Protein AF-A0A1M5UEP4-F1 (afdb_monomer_lite)

Radius of gyration: 15.35 Å; chains: 1; bounding box: 29×31×48 Å

Foldseek 3Di:
DDADADDQVRQLVVCVVVVDQAAADLSHPDQWYAHNPDPDIDGRPVHPVVVVVVVVVVVVCCCVVPVVVVD

Sequence (71 aa):
MAKHQYTAEEVAEWRKAHGSFIYFNTDDANYMVPKPYSIGRSFNWAHPVSWVVAAAIVAFLIYTLFIRKAA

Organism: NCBI:txid1123282

pLDDT: mean 89.84, std 9.7, range [55.19, 97.5]

Structure (mmCIF, N/CA/C/O backbone):
data_AF-A0A1M5UEP4-F1
#
_entry.id   AF-A0A1M5UEP4-F1
#
loop_
_atom_site.group_PDB
_atom_site.id
_atom_site.type_symbol
_atom_site.label_atom_id
_atom_site.label_alt_id
_atom_site.label_comp_id
_atom_site.label_asym_id
_atom_site.label_entity_id
_atom_site.label_seq_id
_atom_site.pdbx_PDB_ins_code
_atom_site.Cartn_x
_atom_site.Cartn_y
_atom_site.Cartn_z
_atom_site.occupancy
_atom_site.B_iso_or_equiv
_atom_site.auth_seq_id
_atom_site.auth_comp_id
_atom_site.auth_asym_id
_atom_site.auth_atom_id
_atom_site.pdbx_PDB_model_num
ATOM 1 N N . MET A 1 1 ? 6.627 -19.118 -9.833 1.00 55.19 1 MET A N 1
ATOM 2 C CA . MET A 1 1 ? 7.612 -18.069 -10.168 1.00 55.19 1 MET A CA 1
ATOM 3 C C . MET A 1 1 ? 7.599 -17.047 -9.045 1.00 55.19 1 MET A C 1
ATOM 5 O O . MET A 1 1 ? 6.522 -16.798 -8.511 1.00 55.19 1 MET A O 1
ATOM 9 N N . ALA A 1 2 ? 8.755 -16.537 -8.620 1.00 74.25 2 ALA A N 1
ATOM 10 C CA . ALA A 1 2 ? 8.792 -15.464 -7.627 1.00 74.25 2 ALA A CA 1
ATOM 11 C C . ALA A 1 2 ? 8.180 -14.196 -8.243 1.00 74.25 2 ALA A C 1
ATOM 13 O O . ALA A 1 2 ? 8.452 -13.895 -9.403 1.00 74.25 2 ALA A O 1
ATOM 14 N N . LYS A 1 3 ? 7.317 -13.501 -7.496 1.00 82.62 3 LYS A N 1
ATOM 15 C CA . LYS A 1 3 ? 6.745 -12.222 -7.936 1.00 82.62 3 LYS A CA 1
ATOM 16 C C . LYS A 1 3 ? 7.821 -11.133 -7.884 1.00 82.62 3 LYS A C 1
ATOM 18 O O . LYS A 1 3 ? 8.663 -11.160 -6.986 1.00 82.62 3 LYS A O 1
ATOM 23 N N . HIS A 1 4 ? 7.792 -10.204 -8.837 1.00 92.44 4 HIS A N 1
ATOM 24 C CA . HIS A 1 4 ? 8.762 -9.109 -8.947 1.00 92.44 4 HIS A CA 1
ATOM 25 C C . HIS A 1 4 ? 8.428 -8.007 -7.942 1.00 92.44 4 HIS A C 1
ATOM 27 O O . HIS A 1 4 ? 7.260 -7.693 -7.744 1.00 92.44 4 HIS A O 1
ATOM 33 N N . GLN A 1 5 ? 9.427 -7.417 -7.291 1.00 93.94 5 GLN A N 1
ATOM 34 C CA . GLN A 1 5 ? 9.212 -6.239 -6.448 1.00 93.94 5 GLN A CA 1
ATOM 35 C C . GLN A 1 5 ? 9.390 -4.991 -7.304 1.00 93.94 5 GLN A C 1
ATOM 37 O O . GLN A 1 5 ? 10.518 -4.614 -7.608 1.00 93.94 5 GLN A O 1
ATOM 42 N N . TYR A 1 6 ? 8.277 -4.352 -7.664 1.00 94.69 6 TYR A N 1
ATOM 43 C CA . TYR A 1 6 ? 8.310 -3.180 -8.533 1.00 94.69 6 TYR A CA 1
ATOM 44 C C . TYR A 1 6 ? 8.998 -1.989 -7.850 1.00 94.69 6 TYR A C 1
ATOM 46 O O . TYR A 1 6 ? 8.785 -1.726 -6.659 1.00 94.69 6 TYR A O 1
ATOM 54 N N . THR A 1 7 ? 9.784 -1.232 -8.614 1.00 94.31 7 THR A N 1
ATOM 55 C CA . THR A 1 7 ? 10.346 0.054 -8.189 1.00 94.31 7 THR A CA 1
ATOM 56 C C 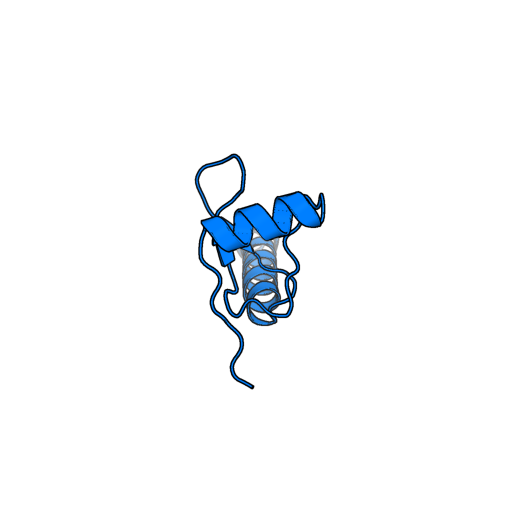. THR A 1 7 ? 9.301 1.171 -8.245 1.00 94.31 7 THR A C 1
ATOM 58 O O . THR A 1 7 ? 8.182 1.004 -8.736 1.00 94.31 7 THR A O 1
ATOM 61 N N . ALA A 1 8 ? 9.652 2.354 -7.732 1.00 91.25 8 ALA A N 1
ATOM 62 C CA . ALA A 1 8 ? 8.768 3.516 -7.784 1.00 91.25 8 ALA A CA 1
ATOM 63 C C . ALA A 1 8 ? 8.451 3.940 -9.231 1.00 91.25 8 ALA A C 1
ATOM 65 O O . ALA A 1 8 ? 7.321 4.332 -9.528 1.00 91.25 8 ALA A O 1
ATOM 66 N N . GLU A 1 9 ? 9.434 3.832 -10.123 1.00 92.19 9 GLU A N 1
ATOM 67 C CA . GLU A 1 9 ? 9.320 4.138 -11.546 1.00 92.19 9 GLU A CA 1
ATOM 68 C C . GLU A 1 9 ? 8.385 3.142 -12.237 1.00 92.19 9 GLU A C 1
ATOM 70 O O . GLU A 1 9 ? 7.426 3.559 -12.885 1.00 92.19 9 GLU A O 1
ATOM 75 N N . GLU A 1 10 ? 8.579 1.840 -12.010 1.00 94.12 10 GLU A N 1
ATOM 76 C CA . GLU A 1 10 ? 7.730 0.788 -12.585 1.00 94.12 10 GLU A CA 1
ATOM 77 C C . GLU A 1 10 ? 6.280 0.892 -12.080 1.00 94.12 10 GLU A C 1
ATOM 79 O O . GLU A 1 10 ? 5.321 0.714 -12.834 1.00 94.12 10 GLU A O 1
ATOM 84 N N . VAL A 1 11 ? 6.084 1.247 -10.803 1.00 93.50 11 VAL A N 1
ATOM 85 C CA . VAL A 1 11 ? 4.756 1.558 -10.249 1.00 93.50 11 VAL A CA 1
ATOM 86 C C . VAL A 1 11 ? 4.124 2.744 -10.981 1.00 93.50 11 VAL A C 1
ATOM 88 O O . VAL A 1 11 ? 2.925 2.714 -11.277 1.00 93.50 11 VAL A O 1
ATOM 91 N N . ALA A 1 12 ? 4.892 3.799 -11.260 1.00 91.25 12 ALA A N 1
ATOM 92 C CA . ALA A 1 12 ? 4.393 4.980 -11.957 1.00 91.25 12 ALA A CA 1
ATOM 93 C C . ALA A 1 12 ? 4.019 4.665 -13.413 1.00 91.25 12 ALA A C 1
ATOM 95 O O . ALA A 1 12 ? 2.973 5.116 -13.884 1.00 91.25 12 ALA A O 1
ATOM 96 N N . GLU A 1 13 ? 4.825 3.866 -14.107 1.00 92.31 13 GLU A N 1
ATOM 97 C CA . GLU A 1 13 ? 4.534 3.386 -15.461 1.00 92.31 13 GLU A CA 1
ATOM 98 C C . GLU A 1 13 ? 3.276 2.522 -15.495 1.00 92.31 13 GLU A C 1
ATOM 100 O O . GLU A 1 13 ? 2.368 2.793 -16.284 1.00 92.31 13 GLU A O 1
ATOM 105 N N . TRP A 1 14 ? 3.155 1.562 -14.572 1.00 93.31 14 TRP A N 1
ATOM 106 C CA . TRP A 1 14 ? 1.962 0.729 -14.451 1.00 93.31 14 TRP A CA 1
ATOM 107 C C . TRP A 1 14 ? 0.707 1.586 -14.251 1.00 93.31 14 TRP A C 1
ATOM 109 O O . TRP A 1 14 ? -0.298 1.393 -14.934 1.00 93.31 14 TRP A O 1
ATOM 119 N N . ARG A 1 15 ? 0.763 2.593 -13.368 1.00 90.25 15 ARG A N 1
ATOM 120 C CA . ARG A 1 15 ? -0.371 3.500 -13.116 1.00 90.25 15 ARG A CA 1
ATOM 121 C C . ARG A 1 15 ? -0.744 4.336 -14.335 1.00 90.25 15 ARG A C 1
ATOM 123 O O . ARG A 1 15 ? -1.933 4.497 -14.595 1.00 90.25 15 ARG A O 1
ATOM 130 N N . LYS A 1 16 ? 0.242 4.852 -15.076 1.00 90.69 16 LYS A N 1
ATOM 131 C CA . LYS A 1 16 ? 0.004 5.594 -16.325 1.00 90.69 16 LYS A CA 1
ATOM 132 C C . LYS A 1 16 ? -0.681 4.710 -17.366 1.00 90.69 16 LYS A C 1
ATOM 134 O O . LYS A 1 16 ? -1.636 5.158 -17.987 1.00 90.69 16 LYS A O 1
ATOM 139 N N . ALA A 1 17 ? -0.229 3.464 -17.511 1.00 91.94 17 ALA A N 1
ATOM 140 C CA . ALA A 1 17 ? -0.781 2.517 -18.477 1.00 91.94 17 ALA A CA 1
ATOM 141 C C . ALA A 1 17 ? -2.221 2.087 -18.144 1.00 91.94 17 ALA A C 1
ATOM 143 O O . ALA A 1 17 ? -3.032 1.914 -19.047 1.00 91.94 17 ALA A O 1
ATOM 144 N N . HIS A 1 18 ? -2.553 1.941 -16.857 1.00 90.44 18 HIS A N 1
ATOM 145 C CA . HIS A 1 18 ? -3.862 1.439 -16.421 1.00 90.44 18 HIS A CA 1
ATOM 146 C C . HIS A 1 18 ? -4.870 2.546 -16.077 1.00 90.44 18 HIS A C 1
ATOM 148 O O . HIS A 1 18 ? -6.037 2.249 -15.835 1.00 90.44 18 HIS A O 1
ATOM 154 N N . GLY A 1 19 ? -4.443 3.814 -15.996 1.00 82.25 19 GLY A N 1
ATOM 155 C CA . GLY A 1 19 ? -5.316 4.957 -15.694 1.00 82.25 19 GLY A CA 1
ATOM 156 C C . GLY A 1 19 ? -6.036 4.879 -14.339 1.00 82.25 19 GLY A C 1
ATOM 157 O O . GLY A 1 19 ? -7.013 5.591 -14.116 1.00 82.25 19 GLY A O 1
ATOM 158 N N . SER A 1 20 ? -5.588 4.005 -13.432 1.00 76.31 20 SER A N 1
ATOM 159 C CA . SER A 1 20 ? -6.316 3.679 -12.206 1.00 76.31 20 SER A CA 1
ATOM 160 C C . SER A 1 20 ? -5.809 4.468 -11.000 1.00 76.31 20 SER A C 1
ATOM 162 O O . SER A 1 20 ? -4.613 4.501 -10.690 1.00 76.31 20 SER A O 1
ATOM 164 N N . PHE A 1 21 ? -6.750 5.042 -10.248 1.00 77.69 21 PHE A N 1
ATOM 165 C CA . PHE A 1 21 ? -6.478 5.640 -8.940 1.00 77.69 21 PHE A CA 1
ATOM 166 C C . PHE A 1 21 ? -6.012 4.580 -7.922 1.00 77.69 21 PHE A C 1
ATOM 168 O O . PHE A 1 21 ? -5.126 4.820 -7.094 1.00 77.69 21 PHE A O 1
ATOM 175 N N . ILE A 1 22 ? -6.568 3.370 -8.032 1.00 87.69 22 ILE A N 1
ATOM 176 C CA . ILE A 1 22 ? -6.289 2.218 -7.172 1.00 87.69 22 ILE A CA 1
ATOM 177 C C . ILE A 1 22 ? -5.173 1.373 -7.796 1.00 87.69 22 ILE A C 1
ATOM 179 O O . ILE A 1 22 ? -5.244 1.007 -8.967 1.00 87.69 22 ILE A O 1
ATOM 183 N N . TYR A 1 23 ? -4.149 1.033 -7.010 1.00 93.06 23 TYR A N 1
ATOM 184 C CA . TYR A 1 23 ? -3.094 0.120 -7.457 1.00 93.06 23 TYR A CA 1
ATOM 185 C C . TYR A 1 23 ? -3.492 -1.331 -7.186 1.00 93.06 23 TYR A C 1
ATOM 187 O O . TYR A 1 23 ? -3.760 -1.691 -6.037 1.00 93.06 23 TYR A O 1
ATOM 195 N N . PHE A 1 24 ? -3.544 -2.141 -8.242 1.00 94.62 24 PHE A N 1
ATOM 196 C CA . PHE A 1 24 ? -3.972 -3.540 -8.198 1.00 94.62 24 PHE A CA 1
ATOM 197 C C . PHE A 1 24 ? -3.111 -4.355 -9.171 1.00 94.62 24 PHE A C 1
ATOM 199 O O . PHE A 1 24 ? -3.586 -4.811 -10.207 1.00 94.62 24 PHE A O 1
ATOM 206 N N . ASN A 1 25 ? -1.820 -4.489 -8.870 1.00 94.75 25 ASN A N 1
ATOM 207 C CA . ASN A 1 25 ? -0.897 -5.240 -9.716 1.00 94.75 25 ASN A CA 1
ATOM 208 C C . ASN A 1 25 ? -0.612 -6.615 -9.099 1.00 94.75 25 ASN A C 1
ATOM 210 O O . ASN A 1 25 ? 0.013 -6.705 -8.041 1.00 94.75 25 ASN A O 1
ATOM 214 N N . THR A 1 26 ? -1.072 -7.687 -9.749 1.00 93.94 26 THR A N 1
ATOM 215 C CA . THR A 1 26 ? -0.873 -9.071 -9.286 1.00 93.94 26 THR A CA 1
ATOM 216 C C . THR A 1 26 ? 0.568 -9.549 -9.403 1.00 93.94 26 THR A C 1
ATOM 218 O O . THR A 1 26 ? 0.943 -10.471 -8.668 1.00 93.94 26 THR A O 1
ATOM 221 N N . ASP A 1 27 ? 1.347 -8.928 -10.287 1.00 94.50 27 ASP A N 1
ATOM 222 C CA . ASP A 1 27 ? 2.736 -9.290 -10.577 1.00 94.50 27 ASP A CA 1
ATOM 223 C C . ASP A 1 27 ? 3.718 -8.596 -9.627 1.00 94.50 27 ASP A C 1
ATOM 225 O O . ASP A 1 27 ? 4.834 -9.078 -9.430 1.00 94.50 27 ASP A O 1
ATOM 229 N N . ASP A 1 28 ? 3.267 -7.515 -8.981 1.00 94.69 28 ASP A N 1
ATOM 230 C CA . ASP A 1 28 ? 4.017 -6.799 -7.956 1.00 94.69 28 ASP A CA 1
ATOM 231 C C . ASP A 1 28 ? 3.904 -7.496 -6.592 1.00 94.69 28 ASP A C 1
ATOM 233 O O . ASP A 1 28 ? 2.824 -7.654 -6.011 1.00 94.69 28 ASP A O 1
ATOM 237 N N . ALA A 1 29 ? 5.051 -7.902 -6.058 1.00 95.69 29 ALA A N 1
ATOM 238 C CA . ALA A 1 29 ? 5.202 -8.498 -4.740 1.00 95.69 29 ALA A CA 1
ATOM 239 C C . ALA A 1 29 ? 5.097 -7.473 -3.598 1.00 95.69 29 ALA A C 1
ATOM 241 O O . ALA A 1 29 ? 4.971 -7.862 -2.435 1.00 95.69 29 ALA A O 1
ATOM 242 N N . ASN A 1 30 ? 5.152 -6.170 -3.883 1.00 95.62 30 ASN A N 1
ATOM 243 C CA . ASN A 1 30 ? 4.967 -5.153 -2.858 1.00 95.62 30 ASN A CA 1
ATOM 244 C C . ASN A 1 30 ? 3.504 -5.099 -2.403 1.00 95.62 30 ASN A C 1
ATOM 246 O O . ASN A 1 30 ? 2.586 -4.928 -3.204 1.00 95.62 30 ASN A O 1
ATOM 250 N N . TYR A 1 31 ? 3.274 -5.153 -1.088 1.00 95.19 31 TYR A N 1
ATOM 251 C CA . TYR A 1 31 ? 1.943 -4.921 -0.508 1.00 95.19 31 TYR A CA 1
ATOM 252 C C . TYR A 1 31 ? 1.602 -3.426 -0.391 1.00 95.19 31 TYR A C 1
ATOM 254 O O . TYR A 1 31 ? 0.441 -3.044 -0.282 1.00 95.19 31 TYR A O 1
ATOM 262 N N . MET A 1 32 ? 2.601 -2.544 -0.439 1.00 95.06 32 MET A N 1
ATOM 263 C CA . MET A 1 32 ? 2.404 -1.098 -0.459 1.00 95.06 32 MET A CA 1
ATOM 264 C C . MET A 1 32 ? 3.353 -0.460 -1.470 1.00 95.06 32 MET A C 1
ATOM 266 O O . MET A 1 32 ? 4.509 -0.853 -1.588 1.00 95.06 32 MET A O 1
ATOM 270 N N . VAL A 1 33 ? 2.903 0.578 -2.155 1.00 94.62 33 VAL A N 1
ATOM 271 C CA . VAL A 1 33 ? 3.650 1.250 -3.222 1.00 94.62 33 VAL A CA 1
ATOM 272 C C . VAL A 1 33 ? 3.571 2.765 -3.055 1.00 94.62 33 VAL A C 1
ATOM 274 O O . VAL A 1 33 ? 2.633 3.248 -2.415 1.00 94.62 33 VAL A O 1
ATOM 277 N N . PRO A 1 34 ? 4.518 3.546 -3.592 1.00 93.00 34 PRO A N 1
ATOM 278 C CA . PRO A 1 34 ? 4.431 5.004 -3.569 1.00 93.00 34 PRO A CA 1
ATOM 279 C C . PRO A 1 34 ? 3.122 5.525 -4.185 1.00 93.00 34 PRO A C 1
ATOM 281 O O . PRO A 1 34 ? 2.560 4.933 -5.117 1.00 93.00 34 PRO A O 1
ATOM 284 N N . LYS A 1 35 ? 2.604 6.632 -3.643 1.00 87.38 35 LYS A N 1
ATOM 285 C CA . LYS A 1 35 ? 1.481 7.350 -4.259 1.00 87.38 35 LYS A CA 1
ATOM 286 C C . LYS A 1 35 ? 1.982 8.166 -5.463 1.00 87.38 35 LYS A C 1
ATOM 288 O O . LYS A 1 35 ? 3.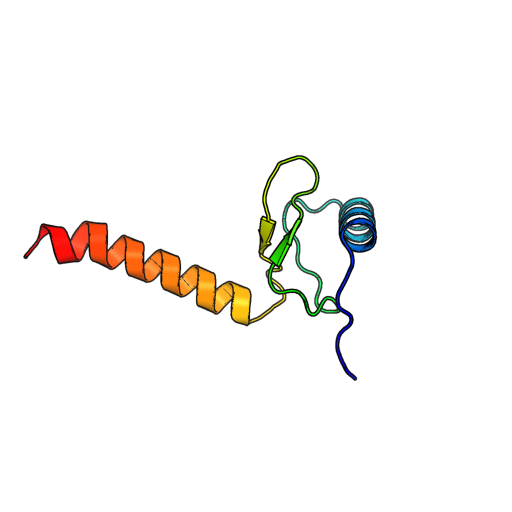058 8.7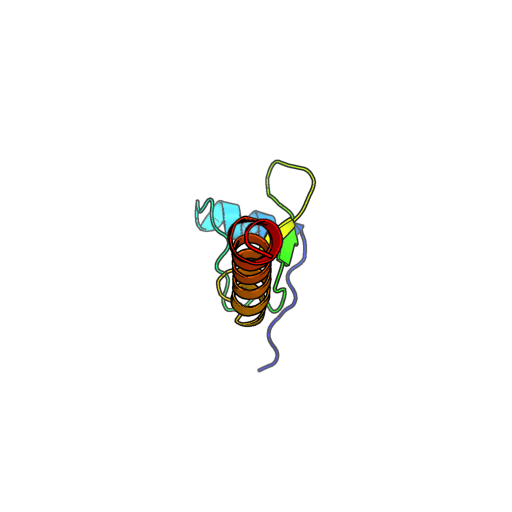44 -5.384 1.00 87.38 35 LYS A O 1
ATOM 293 N N . PRO A 1 36 ? 1.206 8.254 -6.559 1.00 74.25 36 PRO A N 1
ATOM 294 C CA . PRO A 1 36 ? 1.662 8.884 -7.801 1.00 74.25 36 PRO A CA 1
ATOM 295 C C . PRO A 1 36 ? 1.847 10.408 -7.710 1.00 74.25 36 PRO A C 1
ATOM 297 O O . PRO A 1 36 ? 2.671 10.953 -8.432 1.00 74.25 36 PRO A O 1
ATOM 300 N N . TYR A 1 37 ? 1.103 11.097 -6.835 1.00 73.50 37 TYR A N 1
ATOM 301 C CA . TYR A 1 37 ? 1.081 12.570 -6.759 1.00 73.50 37 TYR A CA 1
ATOM 302 C C . TYR A 1 37 ? 1.135 13.109 -5.326 1.00 73.50 37 TYR A C 1
ATOM 304 O O . TYR A 1 37 ? 0.754 14.247 -5.067 1.00 73.50 37 TYR A O 1
ATOM 312 N N . SER A 1 38 ? 1.539 12.286 -4.361 1.00 76.94 38 SER A N 1
ATOM 313 C CA . SER A 1 38 ? 1.604 12.718 -2.969 1.00 76.94 38 SER A CA 1
ATOM 314 C C . SER A 1 38 ? 2.716 12.012 -2.219 1.00 76.94 38 SER A C 1
ATOM 316 O O . SER A 1 38 ? 3.147 10.920 -2.581 1.00 76.94 38 SER A O 1
ATOM 318 N N . ILE A 1 39 ? 3.102 12.606 -1.096 1.00 82.75 39 ILE A N 1
ATOM 319 C CA . ILE A 1 39 ? 3.952 11.951 -0.110 1.00 82.75 39 ILE A CA 1
ATOM 320 C C . ILE A 1 39 ? 3.165 10.778 0.499 1.00 82.75 39 ILE A C 1
ATOM 322 O O . ILE A 1 39 ? 1.959 10.879 0.751 1.00 82.75 39 ILE A O 1
ATOM 326 N N . GLY A 1 40 ? 3.842 9.648 0.698 1.00 88.38 40 GLY A N 1
ATOM 327 C CA . GLY A 1 40 ? 3.290 8.452 1.330 1.00 88.38 40 GLY A CA 1
ATOM 328 C C . GLY A 1 40 ? 3.091 7.268 0.383 1.00 88.38 40 GLY A C 1
ATOM 329 O O . GLY A 1 40 ? 3.484 7.275 -0.783 1.00 88.38 40 GLY A O 1
ATOM 330 N N . ARG A 1 41 ? 2.481 6.212 0.924 1.00 92.62 41 ARG A N 1
ATOM 331 C CA . ARG A 1 41 ? 2.268 4.935 0.238 1.00 92.62 41 ARG A CA 1
ATOM 332 C C . ARG A 1 41 ? 0.781 4.597 0.149 1.00 92.62 41 ARG A C 1
ATOM 334 O O . ARG A 1 41 ? -0.029 5.070 0.943 1.00 92.6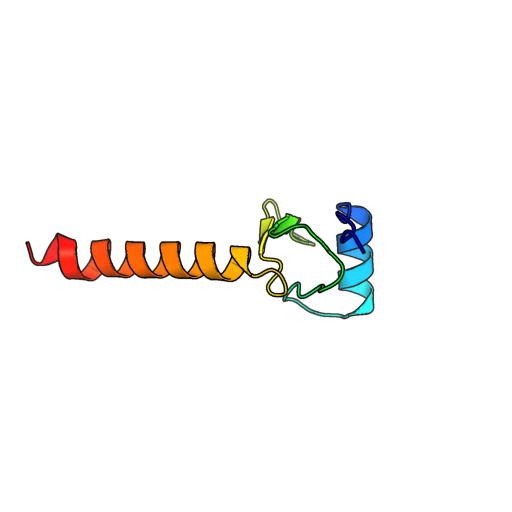2 41 ARG A O 1
ATOM 341 N N . SER A 1 42 ? 0.426 3.792 -0.840 1.00 92.50 42 SER A N 1
ATOM 342 C CA . SER A 1 42 ? -0.886 3.179 -1.034 1.00 92.50 42 SER A CA 1
ATOM 343 C C . SER A 1 42 ? -0.741 1.669 -0.953 1.00 92.50 42 SER A C 1
ATOM 345 O O . SER A 1 42 ? 0.309 1.142 -1.303 1.00 92.50 42 SER A O 1
ATOM 347 N N . PHE A 1 43 ? -1.795 0.963 -0.560 1.00 95.81 43 PHE A N 1
ATOM 348 C CA . PHE A 1 43 ? -1.833 -0.487 -0.707 1.00 95.81 43 PHE A CA 1
ATOM 349 C C . PHE A 1 43 ? -1.800 -0.908 -2.177 1.00 95.81 43 PHE A C 1
ATOM 351 O O . PHE A 1 43 ? -2.386 -0.233 -3.031 1.00 95.81 43 PHE A O 1
ATOM 358 N N . ASN A 1 44 ? -1.138 -2.035 -2.434 1.00 96.25 44 ASN A N 1
ATOM 359 C CA . ASN A 1 44 ? -1.397 -2.867 -3.597 1.00 96.25 44 ASN A CA 1
ATOM 360 C C . ASN A 1 44 ? -2.535 -3.824 -3.249 1.00 96.25 44 ASN A C 1
ATOM 362 O O . ASN A 1 44 ? -2.339 -4.800 -2.522 1.00 96.25 44 ASN A O 1
ATOM 366 N N . TRP A 1 45 ? -3.733 -3.548 -3.747 1.00 95.25 45 TRP A N 1
ATOM 367 C CA . TRP A 1 45 ? -4.926 -4.320 -3.399 1.00 95.25 45 TRP A CA 1
ATOM 368 C C . TRP A 1 45 ? -4.968 -5.712 -4.043 1.00 95.25 45 TRP A C 1
ATOM 370 O O . TRP A 1 45 ? -5.787 -6.537 -3.646 1.00 95.25 45 TRP A O 1
ATOM 380 N N . ALA A 1 46 ? -4.042 -6.016 -4.956 1.00 95.44 46 ALA A N 1
ATOM 381 C CA . ALA A 1 46 ? -3.830 -7.373 -5.448 1.00 95.44 46 ALA A CA 1
ATOM 382 C C . ALA A 1 46 ? -3.071 -8.266 -4.446 1.00 95.44 46 ALA A C 1
ATOM 384 O O . ALA A 1 46 ? -3.035 -9.487 -4.603 1.00 95.44 46 ALA A O 1
ATOM 385 N N . HIS A 1 47 ? -2.442 -7.676 -3.422 1.00 96.44 47 HIS A N 1
ATOM 386 C CA . HIS A 1 47 ? -1.634 -8.404 -2.452 1.00 96.44 47 HIS A CA 1
ATOM 387 C C . HIS A 1 47 ? -2.460 -8.792 -1.206 1.00 96.44 47 HIS A C 1
ATOM 389 O O . HIS A 1 47 ? -3.013 -7.906 -0.549 1.00 96.44 47 HIS A O 1
ATOM 395 N N . PRO A 1 48 ? -2.507 -10.077 -0.793 1.00 95.62 48 PRO A N 1
ATOM 396 C CA . PRO A 1 48 ? -3.320 -10.522 0.348 1.00 95.62 48 PRO A CA 1
ATOM 397 C C . PRO A 1 48 ? -3.008 -9.794 1.663 1.00 95.62 48 PRO A C 1
ATOM 399 O O . PRO A 1 48 ? -3.915 -9.432 2.408 1.00 95.62 48 PRO A O 1
ATOM 402 N N . VAL A 1 49 ? -1.728 -9.510 1.933 1.00 96.56 49 VAL A N 1
ATOM 403 C CA . VAL A 1 49 ? -1.309 -8.781 3.149 1.00 96.56 49 VAL A CA 1
ATOM 404 C C . VAL A 1 49 ? -1.922 -7.380 3.227 1.00 96.56 49 VAL A C 1
ATOM 406 O O . VAL A 1 49 ? -2.228 -6.924 4.323 1.00 96.56 49 VAL A O 1
ATOM 409 N N . SER A 1 50 ? -2.176 -6.715 2.097 1.00 96.75 50 SER A N 1
ATOM 410 C CA . SER A 1 50 ? -2.838 -5.405 2.090 1.00 96.75 50 SER A CA 1
ATOM 411 C C . SER A 1 50 ? -4.224 -5.469 2.724 1.00 96.75 50 SER A C 1
ATOM 413 O O . SER A 1 50 ? -4.584 -4.600 3.515 1.00 96.75 50 SER A O 1
ATOM 415 N N . TRP A 1 51 ? -4.975 -6.535 2.437 1.00 96.81 51 TRP A N 1
ATOM 416 C CA . TRP A 1 51 ? -6.293 -6.772 3.020 1.00 96.81 51 TRP A CA 1
ATOM 417 C C . TRP A 1 51 ? -6.215 -7.104 4.504 1.00 96.81 51 TRP A C 1
ATOM 419 O O . TRP A 1 51 ? -7.030 -6.604 5.273 1.00 96.81 51 TRP A O 1
ATOM 429 N N . VAL A 1 52 ? -5.211 -7.879 4.925 1.00 97.44 52 VAL A N 1
ATOM 430 C CA . VAL A 1 52 ? -4.979 -8.174 6.348 1.00 97.44 52 VAL A CA 1
ATOM 431 C C . VAL A 1 52 ? -4.694 -6.887 7.126 1.00 97.44 52 VAL A C 1
ATOM 433 O O . VAL A 1 52 ? -5.307 -6.646 8.163 1.00 97.44 52 VAL A O 1
ATOM 436 N N . VAL A 1 53 ? -3.814 -6.025 6.607 1.00 96.38 53 VAL A N 1
ATOM 437 C CA . VAL A 1 53 ? -3.499 -4.735 7.239 1.00 96.38 53 VAL A CA 1
ATOM 438 C C . VAL A 1 53 ? -4.728 -3.823 7.258 1.00 96.38 53 VAL A C 1
ATOM 440 O O . VAL A 1 53 ? -5.029 -3.226 8.290 1.00 96.38 53 VAL A O 1
ATOM 443 N N . ALA A 1 54 ? -5.475 -3.740 6.154 1.00 96.12 54 ALA A N 1
ATOM 444 C CA . ALA A 1 54 ? -6.699 -2.947 6.092 1.00 96.12 54 ALA A CA 1
ATOM 445 C C . ALA A 1 54 ? -7.751 -3.435 7.104 1.00 96.12 54 ALA A C 1
ATOM 447 O O . ALA A 1 54 ? -8.320 -2.625 7.837 1.00 96.12 54 ALA A O 1
ATOM 448 N N . ALA A 1 55 ? -7.960 -4.750 7.203 1.00 97.50 55 ALA A N 1
ATOM 449 C CA . ALA A 1 55 ? -8.876 -5.353 8.165 1.00 97.50 55 ALA A CA 1
ATOM 450 C C . ALA A 1 55 ? -8.451 -5.071 9.613 1.00 97.50 55 ALA A C 1
ATOM 452 O O . ALA A 1 55 ? -9.295 -4.722 10.436 1.00 97.50 55 ALA A O 1
ATOM 453 N N . ALA A 1 56 ? -7.151 -5.147 9.918 1.00 97.31 56 ALA A N 1
ATOM 454 C CA . ALA A 1 56 ? -6.625 -4.820 11.241 1.00 97.31 56 ALA A CA 1
ATOM 455 C C . ALA A 1 56 ? -6.882 -3.351 11.622 1.00 97.31 56 ALA A C 1
ATOM 457 O O . ALA A 1 56 ? -7.302 -3.073 12.745 1.00 97.31 56 ALA A O 1
ATOM 458 N N . ILE A 1 57 ? -6.696 -2.414 10.683 1.00 96.69 57 ILE A N 1
ATOM 459 C CA . ILE A 1 57 ? -7.001 -0.990 10.901 1.00 96.69 57 ILE A CA 1
ATOM 460 C C . ILE A 1 57 ? -8.497 -0.797 11.170 1.00 96.69 57 ILE A C 1
ATOM 462 O O . ILE A 1 57 ? -8.863 -0.122 12.131 1.00 96.69 57 ILE A O 1
ATOM 466 N N . VAL A 1 58 ? -9.369 -1.414 10.368 1.00 97.25 58 VAL A N 1
ATOM 467 C CA . VAL A 1 58 ? -10.826 -1.331 10.560 1.00 97.25 58 VAL A CA 1
ATOM 468 C C . VAL A 1 58 ? -11.238 -1.909 11.916 1.00 97.25 58 VAL A C 1
ATOM 470 O O . VAL A 1 58 ? -11.976 -1.260 12.655 1.00 97.25 58 VAL A O 1
ATOM 473 N N . ALA A 1 59 ? -10.724 -3.083 12.289 1.00 96.94 59 ALA A N 1
ATOM 474 C CA . ALA A 1 59 ? -11.006 -3.706 13.579 1.00 96.94 59 ALA A CA 1
ATOM 475 C C . ALA A 1 59 ? -10.543 -2.830 14.756 1.00 96.94 59 ALA A C 1
ATOM 477 O O . ALA A 1 59 ? -11.284 -2.651 15.723 1.00 96.94 59 ALA A O 1
ATOM 478 N N . PHE A 1 60 ? -9.355 -2.226 14.656 1.00 96.81 60 PHE A N 1
ATOM 479 C CA . PHE A 1 60 ? -8.843 -1.297 15.663 1.00 96.81 60 PHE A CA 1
ATOM 480 C C . PHE A 1 60 ? -9.727 -0.048 15.806 1.00 96.81 60 PHE A C 1
ATOM 482 O O . PHE A 1 60 ? -10.032 0.380 16.922 1.00 96.81 60 PHE A O 1
ATOM 489 N N . LEU A 1 61 ? -10.188 0.526 14.692 1.00 96.44 61 LEU A N 1
ATOM 490 C CA . LEU A 1 61 ? -11.120 1.655 14.715 1.00 96.44 61 LEU A CA 1
ATOM 491 C C . LEU A 1 61 ? -12.454 1.272 15.365 1.00 96.44 61 LEU A C 1
ATOM 493 O O . LEU A 1 61 ? -12.946 2.007 16.215 1.00 96.44 61 LEU A O 1
ATOM 497 N N . ILE A 1 62 ? -13.008 0.101 15.041 1.00 95.94 62 ILE A N 1
ATOM 498 C CA . ILE A 1 62 ? -14.241 -0.390 15.672 1.00 95.94 62 ILE A CA 1
ATOM 499 C C . ILE A 1 62 ? -14.044 -0.557 17.184 1.00 95.94 62 ILE A C 1
ATOM 501 O O . ILE A 1 62 ? -14.850 -0.066 17.976 1.00 95.94 62 ILE A O 1
ATOM 505 N N . TYR A 1 63 ? -12.945 -1.192 17.596 1.00 95.38 63 TYR A N 1
ATOM 506 C CA . TYR A 1 63 ? -12.622 -1.383 19.006 1.00 95.38 63 TYR A CA 1
ATOM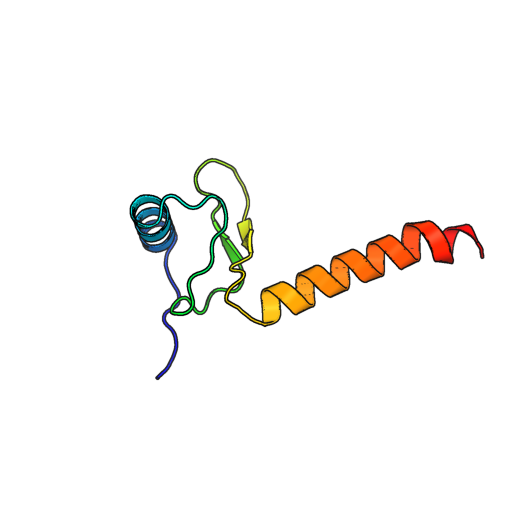 507 C C . TYR A 1 63 ? -12.510 -0.048 19.750 1.00 95.38 63 TYR A C 1
ATOM 509 O O . TYR A 1 63 ? -13.111 0.134 20.805 1.00 95.38 63 TYR A O 1
ATOM 517 N N . THR A 1 64 ? -11.782 0.918 19.194 1.00 94.94 64 THR A N 1
ATOM 518 C CA . THR A 1 64 ? -11.566 2.217 19.848 1.00 94.94 64 THR A CA 1
ATOM 519 C C . THR A 1 64 ? -12.812 3.097 19.887 1.00 94.94 64 THR A C 1
ATOM 521 O O . THR A 1 64 ? -13.020 3.801 20.877 1.00 94.94 64 THR A O 1
ATOM 524 N N . LEU A 1 65 ? -13.636 3.076 18.838 1.00 93.25 65 LEU A N 1
ATOM 525 C CA . LEU A 1 65 ? -14.819 3.928 18.736 1.00 93.25 65 LEU A CA 1
ATOM 526 C C . LEU A 1 65 ? -16.006 3.387 19.531 1.00 93.25 65 LEU A C 1
ATOM 528 O O . LEU A 1 65 ? -16.706 4.181 20.156 1.00 93.25 65 LEU A O 1
ATOM 532 N N . PHE A 1 66 ? -16.220 2.070 19.523 1.00 91.12 66 PHE A N 1
ATOM 533 C CA . PHE A 1 66 ? -17.436 1.464 20.071 1.00 91.12 66 PHE A CA 1
ATOM 534 C C . PHE A 1 66 ? -17.191 0.661 21.344 1.00 91.12 66 PHE A C 1
ATOM 536 O O . PHE A 1 66 ? -17.991 0.740 22.266 1.00 91.12 66 PHE A O 1
ATOM 543 N N . ILE A 1 67 ? -16.089 -0.087 21.423 1.00 85.38 67 ILE A N 1
ATOM 544 C CA . ILE A 1 67 ? -15.857 -1.014 22.540 1.00 85.38 67 ILE A CA 1
ATOM 545 C C . ILE A 1 67 ? -15.176 -0.288 23.701 1.00 85.38 67 ILE A C 1
ATOM 547 O O . ILE A 1 67 ? -15.674 -0.303 24.819 1.00 85.38 67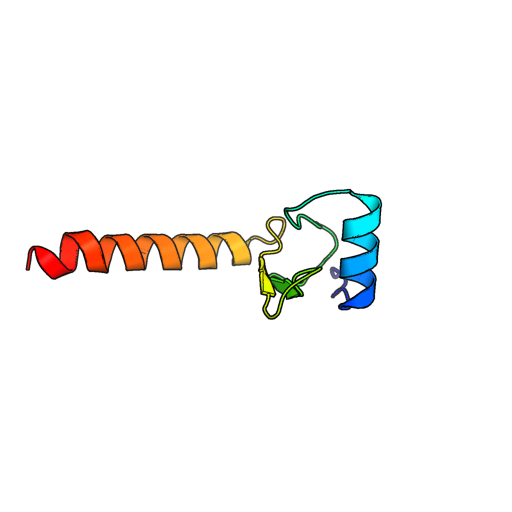 ILE A O 1
ATOM 551 N N . ARG A 1 68 ? -14.085 0.439 23.433 1.00 80.81 68 ARG A N 1
ATOM 552 C CA . ARG A 1 68 ? -13.351 1.192 24.460 1.00 80.81 68 ARG A CA 1
ATOM 553 C C . ARG A 1 68 ? -14.178 2.315 25.084 1.00 80.81 68 ARG A C 1
ATOM 555 O O . ARG A 1 68 ? -13.940 2.664 26.225 1.00 80.81 68 ARG A O 1
ATOM 562 N N . LYS A 1 69 ? -15.095 2.929 24.331 1.00 66.06 69 LYS A N 1
ATOM 563 C CA . LYS A 1 69 ? -15.961 3.997 24.861 1.00 66.06 69 LYS A CA 1
ATOM 564 C C . LYS A 1 69 ? -17.137 3.474 25.690 1.00 66.06 69 LYS A C 1
ATOM 566 O O . LYS A 1 69 ? -17.750 4.267 26.393 1.00 66.06 69 LYS A O 1
ATOM 571 N N . ALA A 1 70 ? -17.469 2.190 25.565 1.00 60.66 70 ALA A N 1
ATOM 572 C CA . ALA A 1 70 ? -18.568 1.554 26.286 1.00 60.66 70 ALA A CA 1
ATOM 573 C C . ALA A 1 70 ? -18.119 0.837 27.576 1.00 60.66 70 ALA A C 1
ATOM 575 O O . ALA A 1 70 ? -18.979 0.378 28.325 1.00 60.66 70 ALA A O 1
ATOM 576 N N . ALA A 1 71 ? -16.806 0.729 27.810 1.00 55.88 71 ALA A N 1
ATOM 577 C CA . ALA A 1 71 ? -16.180 0.152 29.002 1.00 55.88 71 ALA A CA 1
ATOM 578 C C . ALA A 1 71 ? -15.710 1.254 29.960 1.00 55.88 71 ALA A C 1
ATOM 580 O O . ALA A 1 71 ? -15.796 1.025 31.185 1.00 55.88 71 ALA A O 1
#

Secondary structure (DSSP, 8-state):
-PPB---HHHHHHHHHHHT-SSB--SSB--SEEE-SSSSSEEEBTTSHHHHHHHHHHHHHHHIIIIITTT-